Protein AF-A0A3C7W2K8-F1 (afdb_monomer_lite)

pLDDT: mean 90.19, std 6.23, range [60.56, 98.0]

Secondary structure (DSSP, 8-state):
-HHHHHHHHHHHHHHHHHHHHHHHHHT--TT---HHHHHHHHHHHHHHHHHHHHHHHHHIIIIITSTT--TTSPEEE-SPPPTT--SSSS--SS--EEE-----TT-

Foldseek 3Di:
DVVVVVVVVVVVVVVVVVVVVVVCVVVDPVVPDDPVRVVVVVVVVCVVCVVVVVVVVLCCLVADVDPPHDAPDKDWQPDADDPPDDSDDPDDRPDTDIDHHYDPVPD

Radius of gyration: 25.14 Å; chains: 1; bounding box: 48×57×51 Å

Sequence (107 aa):
MTRSLRTLVLTLAVLAILGGAAYRWALANPGNLGPRELAESAARGYLFGYPLVLMDESARSGGTDVPGSAVNALRHVREFPTAGFRAVVRPNLDTLYSIAWLDLSAG

Structure (mmCIF, N/CA/C/O backbone):
data_AF-A0A3C7W2K8-F1
#
_entry.id   AF-A0A3C7W2K8-F1
#
loop_
_atom_site.group_PDB
_atom_site.id
_atom_site.type_symbol
_atom_site.label_atom_id
_atom_site.label_alt_id
_atom_site.label_comp_id
_atom_site.label_asym_id
_atom_site.label_entity_id
_atom_site.label_seq_id
_atom_site.pdbx_PDB_ins_code
_atom_site.Cartn_x
_atom_site.Cartn_y
_atom_site.Cartn_z
_atom_site.occupancy
_atom_site.B_iso_or_equiv
_atom_site.auth_seq_id
_atom_site.auth_comp_id
_atom_site.auth_asym_id
_atom_site.auth_atom_id
_atom_site.pdbx_PDB_model_num
ATOM 1 N N . MET A 1 1 ? 29.560 -43.416 -18.175 1.00 60.56 1 MET A N 1
ATOM 2 C CA . MET A 1 1 ? 29.952 -42.075 -17.675 1.00 60.56 1 MET A CA 1
ATOM 3 C C . MET A 1 1 ? 29.695 -40.923 -18.656 1.00 60.56 1 MET A C 1
ATOM 5 O O . MET A 1 1 ? 29.357 -39.838 -18.213 1.00 60.56 1 MET A O 1
ATOM 9 N N . THR A 1 2 ? 29.781 -41.120 -19.976 1.00 72.00 2 THR A N 1
ATOM 10 C CA . THR A 1 2 ? 29.687 -40.029 -20.974 1.00 72.00 2 THR A CA 1
ATOM 11 C C . THR A 1 2 ? 28.268 -39.522 -21.276 1.00 72.00 2 THR A C 1
ATOM 13 O O . THR A 1 2 ? 28.108 -38.359 -21.635 1.00 72.00 2 THR A O 1
ATOM 16 N N . ARG A 1 3 ? 27.223 -40.352 -21.109 1.00 73.88 3 ARG A N 1
ATOM 17 C CA . ARG A 1 3 ? 25.816 -39.937 -21.314 1.00 73.88 3 ARG A CA 1
ATOM 18 C C . ARG A 1 3 ? 25.332 -38.942 -20.250 1.00 73.88 3 ARG A C 1
ATOM 20 O O . ARG A 1 3 ? 24.785 -37.913 -20.612 1.00 73.88 3 ARG A O 1
ATOM 27 N N . SER A 1 4 ? 25.623 -39.197 -18.971 1.00 78.00 4 SER A N 1
ATOM 28 C CA . SER A 1 4 ? 25.250 -38.303 -17.859 1.00 78.00 4 SER A CA 1
ATOM 29 C C . SER A 1 4 ? 25.934 -36.935 -17.940 1.00 78.00 4 SER A C 1
ATOM 31 O O . SER A 1 4 ? 25.312 -35.921 -17.640 1.00 78.00 4 SER A O 1
ATOM 33 N N . LEU A 1 5 ? 27.197 -36.899 -18.381 1.00 84.44 5 LEU A N 1
ATOM 34 C CA . LEU A 1 5 ? 27.946 -35.654 -18.559 1.00 84.44 5 LEU A CA 1
ATOM 35 C C . LEU A 1 5 ? 27.384 -34.813 -19.717 1.00 84.44 5 LEU A C 1
ATOM 37 O O . LEU A 1 5 ? 27.256 -33.602 -19.593 1.00 84.44 5 LEU A O 1
ATOM 41 N N . ARG A 1 6 ? 26.987 -35.454 -20.824 1.00 85.06 6 ARG A N 1
ATOM 42 C CA . ARG A 1 6 ? 26.338 -34.775 -21.958 1.00 85.06 6 ARG A CA 1
ATOM 43 C C . ARG A 1 6 ? 24.983 -34.188 -21.576 1.00 85.06 6 ARG A C 1
ATOM 45 O O . ARG A 1 6 ? 24.717 -33.042 -21.917 1.00 85.06 6 ARG A O 1
ATOM 52 N N . THR A 1 7 ? 24.159 -34.936 -20.843 1.00 87.38 7 THR A N 1
ATOM 53 C CA . THR A 1 7 ? 22.861 -34.438 -20.368 1.00 87.38 7 THR A CA 1
ATOM 54 C C . THR A 1 7 ? 23.029 -33.234 -19.443 1.00 87.38 7 THR A C 1
ATOM 56 O O . THR A 1 7 ? 22.320 -32.252 -19.619 1.00 87.38 7 THR A O 1
ATOM 59 N N . LEU A 1 8 ? 24.003 -33.270 -18.525 1.00 89.69 8 LEU A N 1
ATOM 60 C CA . LEU A 1 8 ? 24.306 -32.157 -17.618 1.00 89.69 8 LEU A CA 1
ATOM 61 C C . LEU A 1 8 ? 24.771 -30.894 -18.362 1.00 89.69 8 LEU A C 1
ATOM 63 O O . LEU A 1 8 ? 24.338 -29.789 -18.054 1.00 89.69 8 LEU A O 1
ATOM 67 N N . VAL A 1 9 ? 25.649 -31.043 -19.356 1.00 93.12 9 VAL A N 1
ATOM 68 C CA . VAL A 1 9 ? 26.129 -29.904 -20.154 1.00 93.12 9 VAL A CA 1
ATOM 69 C C . VAL A 1 9 ? 24.990 -29.289 -20.970 1.00 93.12 9 VAL A C 1
ATOM 71 O O . VAL A 1 9 ? 24.877 -28.068 -21.043 1.00 93.12 9 VAL A O 1
ATOM 74 N N . LEU A 1 10 ? 24.114 -30.119 -21.544 1.00 93.75 10 LEU A N 1
ATOM 75 C CA . LEU A 1 10 ? 22.961 -29.645 -22.309 1.00 93.75 10 LEU A CA 1
ATOM 76 C C . LEU A 1 10 ? 21.938 -28.921 -21.426 1.00 93.75 10 LEU A C 1
ATOM 78 O O . LEU A 1 10 ? 21.443 -27.871 -21.825 1.00 93.75 10 LEU A O 1
ATOM 82 N N . THR A 1 11 ? 21.645 -29.421 -20.224 1.00 91.75 11 THR A N 1
ATOM 83 C CA . THR A 1 11 ? 20.718 -28.739 -19.308 1.00 91.75 11 THR A CA 1
ATOM 84 C C . THR A 1 11 ? 21.270 -27.403 -18.827 1.00 91.75 11 THR A C 1
ATOM 86 O O . THR A 1 11 ? 20.535 -26.418 -18.818 1.00 91.75 11 THR A O 1
ATOM 89 N N . LEU A 1 12 ? 22.563 -27.323 -18.501 1.00 94.75 12 LEU A N 1
ATOM 90 C CA . LEU A 1 12 ? 23.205 -26.057 -18.134 1.00 94.75 12 LEU A CA 1
ATOM 91 C C . LEU A 1 12 ? 23.209 -25.051 -19.292 1.00 94.75 12 LEU A C 1
ATOM 93 O O . LEU A 1 12 ? 22.928 -23.874 -19.076 1.00 94.75 12 LEU A O 1
ATOM 97 N N . ALA A 1 13 ? 23.462 -25.506 -20.522 1.00 94.69 13 ALA A N 1
ATOM 98 C CA . ALA A 1 13 ? 23.398 -24.650 -21.704 1.00 94.69 13 ALA A CA 1
ATOM 99 C C . ALA A 1 13 ? 21.981 -24.099 -21.935 1.00 94.69 13 ALA A C 1
ATOM 101 O O . ALA A 1 13 ? 21.818 -22.910 -22.200 1.00 94.69 13 ALA A O 1
ATOM 102 N N . VAL A 1 14 ? 20.947 -24.931 -21.775 1.00 95.62 14 VAL A N 1
ATOM 103 C CA . VAL A 1 14 ? 19.546 -24.497 -21.890 1.00 95.62 14 VAL A CA 1
ATOM 104 C C . VAL A 1 14 ? 19.187 -23.488 -20.799 1.00 95.62 14 VAL A C 1
ATOM 106 O O . VAL A 1 14 ? 18.606 -22.451 -21.109 1.00 95.62 14 VAL A O 1
ATOM 109 N N . LEU A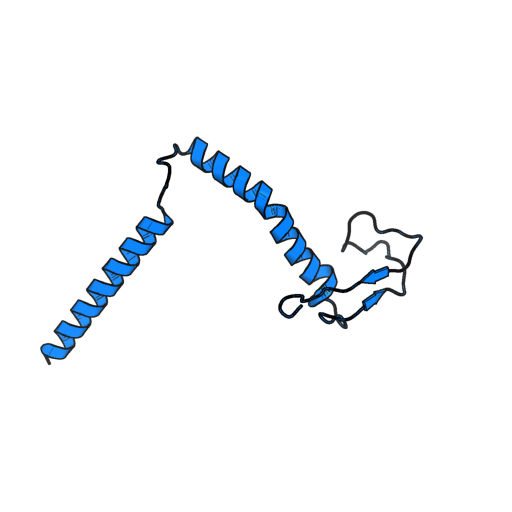 1 15 ? 19.572 -23.731 -19.543 1.00 96.00 15 LEU A N 1
ATOM 110 C CA . LEU A 1 15 ? 19.334 -22.785 -18.446 1.00 96.00 15 LEU A CA 1
ATOM 111 C C . LEU A 1 15 ? 20.037 -21.443 -18.680 1.00 96.00 15 LEU A C 1
ATOM 113 O O . LEU A 1 15 ? 19.441 -20.396 -18.439 1.00 96.00 15 LEU A O 1
ATOM 117 N N . ALA A 1 16 ? 21.265 -21.457 -19.201 1.00 94.94 16 ALA A N 1
ATOM 118 C CA . ALA A 1 16 ? 21.992 -20.239 -19.546 1.00 94.94 16 ALA A CA 1
ATOM 119 C C . ALA A 1 16 ? 21.304 -19.455 -20.677 1.00 94.94 16 ALA A C 1
ATOM 121 O O . ALA A 1 16 ? 21.182 -18.233 -20.592 1.00 94.94 16 ALA A O 1
ATOM 122 N N . ILE A 1 17 ? 20.802 -20.142 -21.709 1.00 95.94 17 ILE A N 1
ATOM 123 C CA . ILE A 1 17 ? 20.065 -19.515 -22.817 1.00 95.94 17 ILE A CA 1
ATOM 124 C C . ILE A 1 17 ? 18.747 -18.912 -22.320 1.00 95.94 17 ILE A C 1
ATOM 126 O O . ILE A 1 17 ? 18.443 -17.763 -22.641 1.00 95.94 17 ILE A O 1
ATOM 130 N N . LEU A 1 18 ? 17.983 -19.650 -21.510 1.00 94.69 18 LEU A N 1
ATOM 131 C CA . LEU A 1 18 ? 16.718 -19.174 -20.946 1.00 94.69 18 LEU A CA 1
ATOM 132 C C . LEU A 1 18 ? 16.932 -17.989 -19.997 1.00 94.69 18 LEU A C 1
ATOM 134 O O . LEU A 1 18 ? 16.223 -16.990 -20.102 1.00 94.69 18 LEU A O 1
ATOM 138 N N . GLY A 1 19 ? 17.945 -18.055 -19.131 1.00 94.19 19 GLY A N 1
ATOM 139 C CA . GLY A 1 19 ? 18.321 -16.949 -18.251 1.00 94.19 19 GLY A CA 1
ATOM 140 C C . GLY A 1 19 ? 18.762 -15.709 -19.031 1.00 94.19 19 GLY A C 1
ATOM 141 O O . GLY A 1 19 ? 18.328 -14.601 -18.725 1.00 94.19 19 GLY A O 1
ATOM 142 N N . GLY A 1 20 ? 19.559 -15.884 -20.089 1.00 93.19 20 GLY A N 1
ATOM 143 C CA . GLY A 1 20 ? 19.989 -14.791 -20.962 1.00 93.19 20 GLY A CA 1
ATOM 144 C C . GLY A 1 20 ? 18.831 -14.144 -21.726 1.00 93.19 20 GLY A C 1
ATOM 145 O O . GLY A 1 20 ? 18.754 -12.918 -21.808 1.00 93.19 20 GLY A O 1
ATOM 146 N N . ALA A 1 21 ? 17.900 -14.943 -22.248 1.00 90.12 21 ALA A N 1
ATOM 147 C CA . ALA A 1 21 ? 16.701 -14.442 -22.916 1.00 90.12 21 ALA A CA 1
ATOM 148 C C . ALA A 1 21 ? 15.792 -13.666 -21.948 1.00 90.12 21 ALA A C 1
ATOM 150 O O . ALA A 1 21 ? 15.352 -12.565 -22.280 1.00 90.12 21 ALA A O 1
ATOM 151 N N . ALA A 1 22 ? 15.575 -14.186 -20.736 1.00 87.38 22 ALA A N 1
ATOM 152 C CA . ALA A 1 22 ? 14.805 -13.511 -19.694 1.00 87.38 22 ALA A CA 1
ATOM 153 C C . ALA A 1 22 ? 15.457 -12.192 -19.253 1.00 87.38 22 ALA A C 1
ATOM 155 O O . ALA A 1 22 ? 14.773 -11.180 -19.132 1.00 87.38 22 ALA A O 1
ATOM 156 N N . TYR A 1 23 ? 16.782 -12.167 -19.085 1.00 86.00 23 TYR A N 1
ATOM 157 C CA . TYR A 1 23 ? 17.522 -10.952 -18.736 1.00 86.00 23 TYR A CA 1
ATOM 158 C C . TYR A 1 23 ? 17.411 -9.878 -19.823 1.00 86.00 23 TYR A C 1
ATOM 160 O O . TYR A 1 23 ? 17.136 -8.714 -19.535 1.00 86.00 23 TYR A O 1
ATOM 168 N N . ARG A 1 24 ? 17.557 -10.271 -21.094 1.00 85.88 24 ARG A N 1
ATOM 169 C CA . ARG A 1 24 ? 17.386 -9.359 -22.233 1.00 85.88 24 ARG A CA 1
ATOM 170 C C . ARG A 1 24 ? 15.962 -8.835 -22.361 1.00 85.88 24 ARG A C 1
ATOM 172 O O . ARG A 1 24 ? 15.786 -7.689 -22.757 1.00 85.88 24 ARG A O 1
ATOM 179 N N . TRP A 1 25 ? 14.968 -9.660 -22.049 1.00 83.38 25 TRP A N 1
ATOM 180 C CA . TRP A 1 25 ? 13.572 -9.243 -22.012 1.00 83.38 25 TRP A CA 1
ATOM 181 C C . TRP A 1 25 ? 13.296 -8.284 -20.845 1.00 83.38 25 TRP A C 1
ATOM 183 O O . TRP A 1 25 ? 12.632 -7.275 -21.038 1.00 83.38 25 TRP A O 1
ATOM 193 N N . ALA A 1 26 ? 13.867 -8.531 -19.665 1.00 79.69 26 ALA A N 1
ATOM 194 C CA . ALA A 1 26 ? 13.724 -7.651 -18.502 1.00 79.69 26 ALA A CA 1
ATOM 195 C C . ALA A 1 26 ? 14.378 -6.275 -18.711 1.00 79.69 26 ALA A C 1
ATOM 197 O O . ALA A 1 26 ? 13.884 -5.268 -18.215 1.00 79.69 26 ALA A O 1
ATOM 198 N N . LEU A 1 27 ? 15.474 -6.227 -19.472 1.00 82.19 27 LEU A N 1
ATOM 199 C CA . LEU A 1 27 ? 16.120 -4.988 -19.913 1.00 82.19 27 LEU A CA 1
ATOM 200 C C . LEU A 1 27 ? 15.538 -4.427 -21.214 1.00 82.19 27 LEU A C 1
ATOM 202 O O . LEU A 1 27 ? 16.079 -3.459 -21.755 1.00 82.19 27 LEU A O 1
ATOM 206 N N . ALA A 1 28 ? 14.488 -5.041 -21.764 1.00 81.12 28 ALA A N 1
ATOM 207 C CA . ALA A 1 28 ? 13.909 -4.558 -23.000 1.00 81.12 28 ALA A CA 1
ATOM 208 C C . ALA A 1 28 ? 13.390 -3.135 -22.787 1.00 81.12 28 ALA A C 1
ATOM 210 O O . ALA A 1 28 ? 12.679 -2.834 -21.832 1.00 81.12 28 ALA A O 1
ATOM 211 N N . ASN A 1 29 ? 13.751 -2.265 -23.720 1.00 80.44 29 ASN A N 1
ATOM 212 C CA . ASN A 1 29 ? 13.204 -0.932 -23.850 1.00 80.44 29 ASN A CA 1
ATOM 213 C C . ASN A 1 29 ? 12.154 -1.004 -24.965 1.00 80.44 29 ASN A C 1
ATOM 215 O O . ASN A 1 29 ? 12.507 -0.805 -26.130 1.00 80.44 29 ASN A O 1
ATOM 219 N N . PRO A 1 30 ? 10.896 -1.375 -24.655 1.00 75.44 30 PRO A N 1
ATOM 220 C CA . PRO A 1 30 ? 9.895 -1.724 -25.664 1.00 75.44 30 PRO A CA 1
ATOM 221 C C . PRO A 1 30 ? 9.581 -0.578 -26.639 1.00 75.44 30 PRO A C 1
ATOM 223 O O . PRO A 1 30 ? 9.020 -0.837 -27.698 1.00 75.44 30 PRO A O 1
ATOM 226 N N . GLY A 1 31 ? 9.971 0.663 -26.316 1.00 80.69 31 GLY A N 1
ATOM 227 C CA . GLY A 1 31 ? 9.842 1.832 -27.191 1.00 80.69 31 GLY A CA 1
ATOM 228 C C . GLY A 1 31 ? 11.151 2.356 -27.790 1.00 80.69 31 GLY A C 1
ATOM 229 O O . GLY A 1 31 ? 11.119 3.400 -28.428 1.00 80.69 31 GLY A O 1
ATOM 230 N N . ASN A 1 32 ? 12.294 1.691 -27.565 1.00 87.00 32 ASN A N 1
ATOM 231 C CA . ASN A 1 32 ? 13.631 2.213 -27.892 1.00 87.00 32 ASN A CA 1
ATOM 232 C C . ASN A 1 32 ? 13.842 3.667 -27.409 1.00 87.00 32 ASN A C 1
ATOM 234 O O . ASN A 1 32 ? 14.458 4.488 -28.084 1.00 87.00 32 ASN A O 1
ATOM 238 N N . LEU A 1 33 ? 13.283 3.975 -26.238 1.00 89.56 33 LEU A N 1
ATOM 239 C CA . LEU A 1 33 ? 13.313 5.284 -25.599 1.00 89.56 33 LEU A CA 1
ATOM 240 C C . LEU A 1 33 ? 14.748 5.720 -25.283 1.00 89.56 33 LEU A C 1
ATOM 242 O O . LEU A 1 33 ? 15.555 4.925 -24.794 1.00 89.56 33 LEU A O 1
ATOM 246 N N . GLY A 1 34 ? 15.061 6.997 -25.480 1.00 92.56 34 GLY A N 1
ATOM 247 C CA . GLY A 1 34 ? 16.306 7.570 -24.974 1.00 92.56 34 GLY A CA 1
ATOM 248 C C . GLY A 1 34 ? 16.364 7.524 -23.436 1.00 92.56 34 GLY A C 1
ATOM 249 O O . GLY A 1 34 ? 15.322 7.452 -22.781 1.00 92.56 34 GLY A O 1
ATOM 250 N N . PRO A 1 35 ? 17.553 7.631 -22.808 1.00 90.50 35 PRO A N 1
ATOM 251 C CA . PRO A 1 35 ? 17.688 7.575 -21.346 1.00 90.50 35 PRO A CA 1
ATOM 252 C C . PRO A 1 35 ? 16.776 8.555 -20.593 1.00 90.50 35 PRO A C 1
ATOM 254 O O . PRO A 1 35 ? 16.225 8.223 -19.545 1.00 90.50 35 PRO A O 1
ATOM 257 N N . ARG A 1 36 ? 16.575 9.754 -21.154 1.00 94.06 36 ARG A N 1
ATOM 258 C CA . ARG A 1 36 ? 15.669 10.766 -20.603 1.00 94.06 36 ARG A CA 1
ATOM 259 C C . ARG A 1 36 ? 14.205 10.330 -20.662 1.00 94.06 36 ARG A C 1
ATOM 261 O O . ARG A 1 36 ? 13.509 10.409 -19.659 1.00 94.06 36 ARG A O 1
ATOM 268 N N . GLU A 1 37 ? 13.749 9.863 -21.818 1.00 93.12 37 GLU A N 1
ATOM 269 C CA . GLU A 1 37 ? 12.365 9.422 -22.025 1.00 93.12 37 GLU A CA 1
ATOM 270 C C . GLU A 1 37 ? 12.033 8.211 -21.147 1.00 93.12 37 GLU A C 1
ATOM 272 O O . GLU A 1 37 ? 10.940 8.125 -20.584 1.00 93.12 37 GLU A O 1
ATOM 277 N N . LEU A 1 38 ? 13.002 7.307 -20.970 1.00 90.69 38 LEU A N 1
ATOM 278 C CA . LEU A 1 38 ? 12.890 6.179 -20.054 1.00 90.69 38 LEU A CA 1
ATOM 279 C C . LEU A 1 38 ? 12.731 6.652 -18.602 1.00 90.69 38 LEU A C 1
ATOM 281 O O . LEU A 1 38 ? 11.832 6.180 -17.906 1.00 90.69 38 LEU A O 1
ATOM 285 N N . ALA A 1 39 ? 13.550 7.610 -18.156 1.00 92.44 39 ALA A N 1
ATOM 286 C CA . ALA A 1 39 ? 13.446 8.188 -16.817 1.00 92.44 39 ALA A CA 1
ATOM 287 C C . ALA A 1 39 ? 12.102 8.904 -16.598 1.00 92.44 39 ALA A C 1
ATOM 289 O O . ALA A 1 39 ? 11.467 8.727 -15.560 1.00 92.44 39 ALA A O 1
ATOM 290 N N . GLU A 1 40 ? 11.626 9.662 -17.587 1.00 95.81 40 GLU A N 1
ATOM 291 C CA . GLU A 1 40 ? 10.318 10.325 -17.537 1.00 95.81 40 GLU A CA 1
ATOM 292 C C . GLU A 1 40 ? 9.167 9.309 -17.477 1.00 95.81 40 GLU A C 1
ATOM 294 O O . GLU A 1 40 ? 8.223 9.477 -16.703 1.00 95.81 40 GLU A O 1
ATOM 299 N N . SER A 1 41 ? 9.246 8.224 -18.251 1.00 92.19 41 SER A N 1
ATOM 300 C CA . SER A 1 41 ? 8.258 7.145 -18.211 1.00 92.19 41 SER A CA 1
ATOM 301 C C . SER A 1 41 ? 8.251 6.428 -16.861 1.00 92.19 41 SER A C 1
ATOM 303 O O . SER A 1 41 ? 7.181 6.191 -16.300 1.00 92.19 41 SER A O 1
ATOM 305 N N . ALA A 1 42 ? 9.428 6.135 -16.304 1.00 92.62 42 ALA A N 1
ATOM 306 C CA . ALA A 1 42 ? 9.561 5.533 -14.981 1.00 92.62 42 ALA A CA 1
ATOM 307 C C . ALA A 1 42 ? 9.001 6.449 -13.882 1.00 92.62 42 ALA A C 1
ATOM 309 O O . ALA A 1 42 ? 8.266 5.980 -13.017 1.00 92.62 42 ALA A O 1
ATOM 310 N N . ALA A 1 43 ? 9.267 7.757 -13.945 1.00 96.69 43 ALA A N 1
ATOM 311 C CA . ALA A 1 43 ? 8.727 8.732 -12.999 1.00 96.69 43 ALA A CA 1
ATOM 312 C C . ALA A 1 43 ? 7.192 8.800 -13.050 1.00 96.69 43 ALA A C 1
ATOM 314 O O . ALA A 1 43 ? 6.543 8.826 -12.004 1.00 96.69 43 ALA A O 1
ATOM 315 N N . ARG A 1 44 ? 6.595 8.766 -14.250 1.00 96.94 44 ARG A N 1
ATOM 316 C CA . ARG A 1 44 ? 5.131 8.688 -14.410 1.00 96.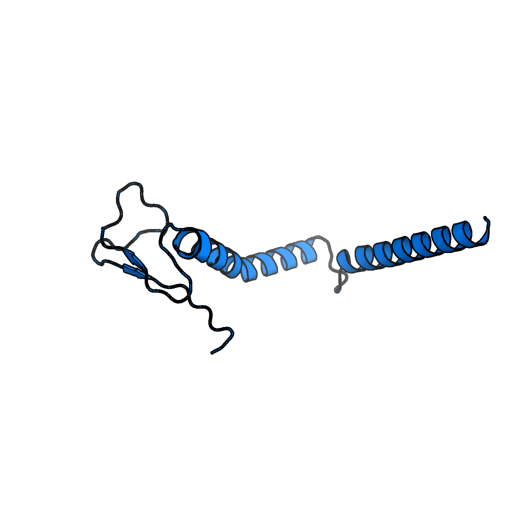94 44 ARG A CA 1
ATOM 317 C C . ARG A 1 44 ? 4.565 7.392 -13.837 1.00 96.94 44 ARG A C 1
ATOM 319 O O . ARG A 1 44 ? 3.565 7.436 -13.126 1.00 96.94 44 ARG A O 1
ATOM 326 N N . GLY A 1 45 ? 5.217 6.262 -14.108 1.00 96.00 45 GLY A N 1
ATOM 327 C CA . GLY A 1 45 ? 4.842 4.965 -13.544 1.00 96.00 45 GLY A CA 1
ATOM 328 C C . GLY A 1 45 ? 4.906 4.958 -12.016 1.00 96.00 45 GLY A C 1
ATOM 329 O O . GLY A 1 45 ? 3.961 4.517 -11.369 1.00 96.00 45 GLY A O 1
ATOM 330 N N . TYR A 1 46 ? 5.968 5.523 -11.435 1.00 96.75 46 TYR A N 1
ATOM 331 C CA . TYR A 1 46 ? 6.103 5.690 -9.989 1.00 96.75 46 TYR A CA 1
ATOM 332 C C . TYR A 1 46 ? 4.981 6.555 -9.419 1.00 96.75 46 TYR A C 1
ATOM 334 O O . TYR A 1 46 ? 4.327 6.143 -8.471 1.00 96.75 46 TYR A O 1
ATOM 342 N N . LEU A 1 47 ? 4.710 7.722 -10.011 1.00 98.00 47 LEU A N 1
ATOM 343 C CA . LEU A 1 47 ? 3.659 8.620 -9.532 1.00 98.00 47 LEU A CA 1
ATOM 344 C C . LEU A 1 47 ? 2.277 7.955 -9.565 1.00 98.00 47 LEU A C 1
ATOM 346 O O . LEU A 1 47 ? 1.495 8.121 -8.633 1.00 98.00 47 LEU A O 1
ATOM 350 N N . PHE A 1 48 ? 1.995 7.178 -10.613 1.00 96.62 48 PHE A N 1
ATOM 351 C CA . PHE A 1 48 ? 0.761 6.407 -10.733 1.00 96.62 48 PHE A CA 1
ATOM 352 C C . PHE A 1 48 ? 0.673 5.272 -9.702 1.00 96.62 48 PHE A C 1
ATOM 354 O O . PHE A 1 48 ? -0.380 5.064 -9.105 1.00 96.62 48 PHE A O 1
ATOM 361 N N . GLY A 1 49 ? 1.767 4.537 -9.484 1.00 97.75 49 GLY A N 1
ATOM 362 C CA . GLY A 1 49 ? 1.809 3.403 -8.557 1.00 97.75 49 GLY A CA 1
ATOM 363 C C . GLY A 1 49 ? 1.947 3.795 -7.085 1.00 97.75 49 GLY A C 1
ATOM 364 O O . GLY A 1 49 ? 1.587 3.010 -6.210 1.00 97.75 49 GLY A O 1
ATOM 365 N N . TYR A 1 50 ? 2.436 5.001 -6.791 1.00 97.56 50 TYR A N 1
ATOM 366 C CA . TYR A 1 50 ? 2.731 5.454 -5.432 1.00 97.56 50 TYR A CA 1
ATOM 367 C C . TYR A 1 50 ? 1.524 5.363 -4.481 1.00 97.56 50 TYR A C 1
ATOM 369 O O . TYR A 1 50 ? 1.691 4.813 -3.392 1.00 97.56 50 TYR A O 1
ATOM 377 N N . PRO A 1 51 ? 0.299 5.784 -4.865 1.00 97.25 51 PRO A N 1
ATOM 378 C CA . PRO A 1 51 ? -0.877 5.605 -4.017 1.00 97.25 51 PRO A CA 1
ATOM 379 C C . PRO A 1 51 ? -1.187 4.141 -3.685 1.00 97.25 51 PRO A C 1
ATOM 381 O O . PRO A 1 51 ? -1.634 3.864 -2.579 1.00 97.25 51 PRO A O 1
ATOM 384 N N . LEU A 1 52 ? -0.932 3.196 -4.597 1.00 96.62 52 LEU A N 1
ATOM 385 C CA . LEU A 1 52 ? -1.188 1.771 -4.349 1.00 96.62 52 LEU A CA 1
ATOM 386 C C . LEU A 1 52 ? -0.232 1.214 -3.292 1.00 96.62 52 LEU A C 1
ATOM 388 O O . LEU A 1 52 ? -0.663 0.528 -2.369 1.00 96.62 52 LEU A O 1
ATOM 392 N N . VAL A 1 53 ? 1.051 1.569 -3.392 1.00 96.56 53 VAL A N 1
ATOM 393 C CA . VAL A 1 53 ? 2.064 1.209 -2.389 1.00 96.56 53 VAL A CA 1
ATOM 394 C C . VAL A 1 53 ? 1.735 1.851 -1.042 1.00 96.56 53 VAL A C 1
ATOM 396 O O . VAL A 1 53 ? 1.809 1.194 -0.008 1.00 96.56 53 VAL A O 1
ATOM 399 N N . LEU A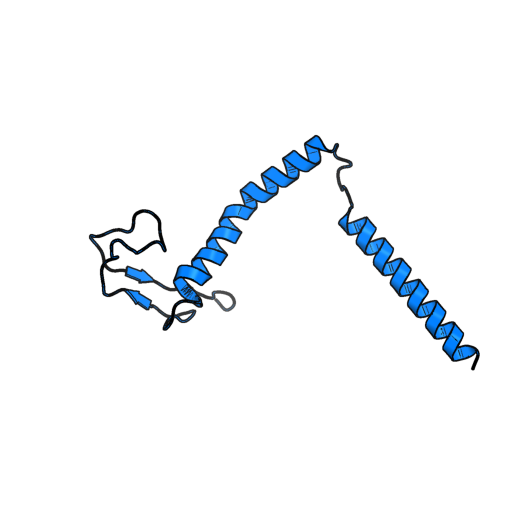 1 54 ? 1.321 3.121 -1.045 1.00 94.94 54 LEU A N 1
ATOM 400 C CA . LEU A 1 54 ? 0.945 3.826 0.177 1.00 94.94 54 LEU A CA 1
ATOM 401 C C . LEU A 1 54 ? -0.287 3.202 0.850 1.00 94.94 54 LEU A C 1
ATOM 403 O O . LEU A 1 54 ? -0.351 3.151 2.078 1.00 94.94 54 LEU A O 1
ATOM 407 N N . MET A 1 55 ? -1.254 2.716 0.070 1.00 94.19 55 MET A N 1
ATOM 408 C CA . MET A 1 55 ? -2.433 2.029 0.598 1.00 94.19 55 MET A CA 1
ATOM 409 C C . MET A 1 55 ? -2.095 0.663 1.201 1.00 94.19 55 MET A C 1
ATOM 411 O O . MET A 1 55 ? -2.624 0.351 2.265 1.00 94.19 55 MET A O 1
ATOM 415 N N . ASP A 1 56 ? -1.199 -0.114 0.584 1.00 93.88 56 ASP A N 1
ATOM 416 C CA . ASP A 1 56 ? -0.700 -1.375 1.161 1.00 93.88 56 ASP A CA 1
ATOM 417 C C . ASP A 1 56 ? 0.021 -1.127 2.496 1.00 93.88 56 ASP A C 1
ATOM 419 O O . ASP A 1 56 ? -0.277 -1.763 3.506 1.00 93.88 56 ASP A O 1
ATOM 423 N N . GLU A 1 57 ? 0.890 -0.115 2.552 1.00 93.44 57 GLU A N 1
ATOM 424 C CA . GLU A 1 57 ? 1.582 0.251 3.792 1.00 93.44 57 GLU A CA 1
ATOM 425 C C . GLU A 1 57 ? 0.617 0.774 4.871 1.00 93.44 57 GLU A C 1
ATOM 427 O O . GLU A 1 57 ? 0.760 0.472 6.059 1.00 93.44 57 GLU A O 1
ATOM 432 N N . SER A 1 58 ? -0.418 1.519 4.472 1.00 91.25 58 SER A N 1
ATOM 433 C CA . SER A 1 58 ? -1.482 1.966 5.382 1.00 91.25 58 SER A CA 1
ATOM 434 C C . SER A 1 58 ? -2.283 0.784 5.940 1.00 91.25 58 SER A C 1
ATOM 436 O O . SER A 1 58 ? -2.655 0.794 7.117 1.00 91.25 58 SER A O 1
ATOM 438 N N . ALA A 1 59 ? -2.523 -0.247 5.121 1.00 91.00 59 ALA A N 1
ATOM 439 C CA . ALA A 1 59 ? -3.204 -1.469 5.535 1.00 91.00 59 ALA A CA 1
ATOM 440 C C . ALA A 1 59 ? -2.417 -2.244 6.576 1.00 91.00 59 ALA A C 1
ATOM 442 O O . ALA A 1 59 ? -2.993 -2.655 7.582 1.00 91.00 59 ALA A O 1
ATOM 443 N N . ARG A 1 60 ? -1.105 -2.356 6.390 1.00 89.88 60 ARG A N 1
ATOM 444 C CA . ARG A 1 60 ? -0.205 -2.996 7.349 1.00 89.88 60 ARG A CA 1
ATOM 445 C C . ARG A 1 60 ? -0.131 -2.211 8.649 1.00 89.88 60 ARG A C 1
ATOM 447 O O . ARG A 1 60 ? -0.594 -2.678 9.687 1.00 89.88 60 ARG A O 1
ATOM 454 N N . SER A 1 61 ? 0.355 -0.975 8.574 1.00 87.56 61 SER A N 1
ATOM 455 C CA . SER A 1 61 ? 0.668 -0.146 9.745 1.00 87.56 61 SER A CA 1
ATOM 456 C C . SER A 1 61 ? -0.550 0.264 10.583 1.00 87.56 61 SER A C 1
ATOM 458 O O . SER A 1 61 ? -0.448 0.378 11.805 1.00 87.56 61 SER A O 1
ATOM 460 N N . GLY A 1 62 ? -1.706 0.496 9.955 1.00 82.00 62 GLY A N 1
ATOM 461 C CA . GLY A 1 62 ? -2.941 0.917 10.628 1.00 82.00 62 GLY A CA 1
ATOM 462 C C . GLY A 1 62 ? -3.970 -0.198 10.825 1.00 82.00 62 GLY A C 1
ATOM 463 O O . GLY A 1 62 ? -4.971 0.006 11.521 1.00 82.00 62 GLY A O 1
ATOM 464 N N . GLY A 1 63 ? -3.742 -1.358 10.207 1.00 84.38 63 GLY A N 1
ATOM 465 C CA . GLY A 1 63 ? -4.691 -2.458 10.103 1.00 84.38 63 GLY A CA 1
ATOM 466 C C . GLY A 1 63 ? -4.080 -3.797 10.477 1.00 84.38 63 GLY A C 1
ATOM 467 O O . GLY A 1 63 ? -4.071 -4.136 11.655 1.00 84.38 63 GLY A O 1
ATOM 468 N N . THR A 1 64 ? -3.640 -4.571 9.484 1.00 85.38 64 THR A N 1
ATOM 469 C CA . THR A 1 64 ? -3.320 -6.004 9.597 1.00 85.38 64 THR A CA 1
ATOM 470 C C . THR A 1 64 ? -2.199 -6.317 10.576 1.00 85.38 64 THR A C 1
ATOM 472 O O . THR A 1 64 ? -2.255 -7.363 11.215 1.00 85.38 64 THR A O 1
ATOM 475 N N . ASP A 1 65 ? -1.234 -5.413 10.751 1.00 89.12 65 ASP A N 1
ATOM 476 C CA . ASP A 1 65 ? -0.082 -5.640 11.631 1.00 89.12 65 ASP A CA 1
ATOM 477 C C . ASP A 1 65 ? -0.314 -5.056 13.035 1.00 89.12 65 ASP A C 1
ATOM 479 O O . ASP A 1 65 ? 0.507 -5.215 13.942 1.00 89.12 65 ASP A O 1
ATOM 483 N N . VAL A 1 66 ? -1.451 -4.386 13.248 1.00 86.19 66 VAL A N 1
ATOM 484 C CA . VAL A 1 66 ? -1.834 -3.858 14.557 1.00 86.19 66 VAL A CA 1
ATOM 485 C C . VAL A 1 66 ? -2.364 -5.001 15.433 1.00 86.19 66 VAL A C 1
ATOM 487 O O . VAL A 1 66 ? -3.294 -5.703 15.024 1.00 86.19 66 VAL A O 1
ATOM 490 N N . PRO A 1 67 ? -1.855 -5.171 16.669 1.00 86.94 67 PRO A N 1
ATOM 491 C CA . PRO A 1 67 ? -2.349 -6.195 17.583 1.00 86.94 67 PRO A CA 1
ATOM 492 C C . PRO A 1 67 ? -3.866 -6.112 17.795 1.00 86.94 67 PRO A C 1
ATOM 494 O O . PRO A 1 67 ? -4.408 -5.052 18.118 1.00 86.94 67 PRO A O 1
ATOM 497 N N . GLY A 1 68 ? -4.549 -7.246 17.631 1.00 84.81 68 GLY A N 1
ATOM 498 C CA . GLY A 1 68 ? -6.003 -7.345 17.786 1.00 84.81 68 GLY A CA 1
ATOM 499 C C . GLY A 1 68 ? -6.820 -6.899 16.567 1.00 84.81 68 GLY A C 1
ATOM 500 O O . GLY A 1 68 ? -8.047 -6.878 16.651 1.00 84.81 68 GLY A O 1
ATOM 501 N N . SER A 1 69 ? -6.184 -6.559 15.445 1.00 88.31 69 SER A N 1
ATOM 502 C CA . SER A 1 69 ? -6.868 -6.396 14.159 1.00 88.31 69 SER A CA 1
ATOM 503 C C . SER A 1 69 ? -7.035 -7.733 13.438 1.00 88.31 69 SER A C 1
ATOM 505 O O . SER A 1 69 ? -6.200 -8.626 13.555 1.00 88.31 69 SER A O 1
ATOM 507 N N . ALA A 1 70 ? -8.093 -7.848 12.637 1.00 91.31 70 ALA A N 1
ATOM 508 C CA . ALA A 1 70 ? -8.293 -8.955 11.709 1.00 91.31 70 ALA A CA 1
ATOM 509 C C . ALA A 1 70 ? -8.908 -8.440 10.400 1.00 91.31 70 ALA A C 1
ATOM 511 O O . ALA A 1 70 ? -9.699 -7.493 10.408 1.00 91.31 70 ALA A O 1
ATOM 512 N N . VAL A 1 71 ? -8.547 -9.066 9.277 1.00 92.94 71 VAL A N 1
ATOM 513 C CA . VAL A 1 71 ? -9.221 -8.839 7.989 1.00 92.94 71 VAL A CA 1
ATOM 514 C C . VAL A 1 71 ? -10.671 -9.313 8.108 1.00 92.94 71 VAL A C 1
ATOM 516 O O . VAL A 1 71 ? -10.946 -10.301 8.788 1.00 92.94 71 VAL A O 1
ATOM 519 N N . ASN A 1 72 ? -11.600 -8.604 7.466 1.00 93.75 72 ASN A N 1
ATOM 520 C CA . ASN A 1 72 ? -13.045 -8.838 7.545 1.00 93.75 72 ASN A CA 1
ATOM 521 C C . ASN A 1 72 ? -13.645 -8.657 8.953 1.00 93.75 72 ASN A C 1
ATOM 523 O O . ASN A 1 72 ? -14.710 -9.195 9.248 1.00 93.75 72 ASN A O 1
ATOM 527 N N . ALA A 1 73 ? -12.998 -7.866 9.816 1.00 93.56 73 ALA A N 1
ATOM 528 C CA . ALA A 1 73 ? -13.510 -7.515 11.136 1.00 93.56 73 ALA A CA 1
ATOM 529 C C . ALA A 1 73 ? -13.381 -6.013 11.420 1.00 93.56 73 ALA A C 1
ATOM 531 O O . ALA A 1 73 ? -12.428 -5.356 11.001 1.00 93.56 73 ALA A O 1
ATOM 532 N N . LEU A 1 74 ? -14.341 -5.472 12.176 1.00 94.12 74 LEU A N 1
ATOM 533 C CA . LEU A 1 74 ? -14.271 -4.107 12.690 1.00 94.12 74 LEU A CA 1
ATOM 534 C C . LEU A 1 74 ? -13.367 -4.051 13.924 1.00 94.12 74 LEU A C 1
ATOM 536 O O . LEU A 1 74 ? -13.605 -4.737 14.918 1.00 94.12 74 LEU A O 1
ATOM 540 N N . ARG A 1 75 ? -12.378 -3.160 13.890 1.00 91.75 75 ARG A N 1
ATOM 541 C CA . ARG A 1 75 ? -11.596 -2.746 15.054 1.00 91.75 75 ARG A CA 1
ATOM 542 C C . ARG A 1 75 ? -12.099 -1.399 15.557 1.00 91.75 75 ARG A C 1
ATOM 544 O O . ARG A 1 75 ? -12.137 -0.423 14.811 1.00 91.75 75 ARG A O 1
ATOM 551 N N . HIS A 1 76 ? -12.434 -1.339 16.842 1.00 92.94 76 HIS A N 1
ATOM 552 C CA . HIS A 1 76 ? -12.919 -0.126 17.497 1.00 92.94 76 HIS A CA 1
ATOM 553 C C . HIS A 1 76 ? -11.788 0.576 18.253 1.00 92.94 76 HIS A C 1
ATOM 555 O O . HIS A 1 76 ? -11.258 0.040 19.227 1.00 92.94 76 HIS A O 1
ATOM 561 N N . VAL A 1 77 ? -11.443 1.792 17.836 1.00 91.19 77 VAL A N 1
ATOM 562 C CA . VAL A 1 77 ? -10.493 2.664 18.534 1.00 91.19 77 VAL A CA 1
ATOM 563 C C . VAL A 1 77 ? -11.282 3.492 19.547 1.00 91.19 77 VAL A C 1
ATOM 565 O O . VAL A 1 77 ? -12.005 4.412 19.175 1.00 91.19 77 VAL A O 1
ATOM 568 N N . ARG A 1 78 ? -11.194 3.114 20.828 1.00 93.00 78 ARG A N 1
ATOM 569 C CA . ARG A 1 78 ? -12.017 3.677 21.918 1.00 93.00 78 ARG A CA 1
ATOM 570 C C . ARG A 1 78 ? -11.374 4.852 22.658 1.00 93.00 78 ARG A C 1
ATOM 572 O O . ARG A 1 78 ? -11.962 5.364 23.603 1.00 93.00 78 ARG A O 1
ATOM 579 N N . GLU A 1 79 ? -10.195 5.273 22.222 1.00 92.62 79 GLU A N 1
ATOM 580 C CA . GLU A 1 79 ? -9.438 6.371 22.815 1.00 92.62 79 GLU A CA 1
ATOM 581 C C . GLU A 1 79 ? -9.039 7.371 21.733 1.00 92.62 79 GLU A C 1
ATOM 583 O O . GLU A 1 79 ? -8.777 6.997 20.586 1.00 92.62 79 GLU A O 1
ATOM 588 N N . PHE A 1 80 ? -8.987 8.649 22.102 1.00 93.81 80 PHE A N 1
ATOM 589 C CA . PHE A 1 80 ? -8.484 9.689 21.215 1.00 93.81 80 PHE A CA 1
ATOM 590 C C . PHE A 1 80 ? -6.964 9.568 21.028 1.00 93.81 80 PHE A C 1
ATOM 592 O O . PHE A 1 80 ? -6.255 9.117 21.933 1.00 93.81 80 PHE A O 1
ATOM 599 N N . PRO A 1 81 ? -6.435 9.977 19.862 1.00 90.75 81 PRO A N 1
ATOM 600 C CA . PRO A 1 81 ? -5.001 9.950 19.603 1.00 90.75 81 PRO A CA 1
ATOM 601 C C . PRO A 1 81 ? -4.246 10.850 20.590 1.00 90.75 81 PRO A C 1
ATOM 603 O O . PRO A 1 81 ? -4.627 11.993 20.841 1.00 90.75 81 PRO A O 1
ATOM 606 N N . THR A 1 82 ? -3.137 10.342 21.124 1.00 91.44 82 THR A N 1
ATOM 607 C CA . THR A 1 82 ? -2.223 11.123 21.969 1.00 91.44 82 THR A CA 1
ATOM 608 C C . THR A 1 82 ? -1.249 11.938 21.113 1.00 91.44 82 THR A C 1
ATOM 610 O O . THR A 1 82 ? -1.118 11.713 19.910 1.00 91.44 82 THR A O 1
ATOM 613 N N . ALA A 1 83 ? -0.480 12.841 21.731 1.00 91.31 83 ALA A N 1
ATOM 614 C CA . ALA A 1 83 ? 0.549 13.627 21.038 1.00 91.31 83 ALA A CA 1
ATOM 615 C C . ALA A 1 83 ? 1.630 12.775 20.331 1.00 91.31 83 ALA A C 1
ATOM 617 O O . ALA A 1 83 ? 2.325 13.262 19.441 1.00 91.31 83 ALA A O 1
ATOM 618 N N . GLY A 1 84 ? 1.790 11.505 20.723 1.00 91.06 84 GLY A N 1
ATOM 619 C CA . GLY A 1 84 ? 2.722 10.571 20.091 1.00 91.06 84 GLY A CA 1
ATOM 620 C C . GLY A 1 84 ? 2.164 9.848 18.861 1.00 91.06 84 GLY A C 1
ATOM 621 O O . GLY A 1 84 ? 2.933 9.189 18.160 1.00 91.06 84 GLY A O 1
ATOM 622 N N . PHE A 1 85 ? 0.860 9.949 18.591 1.00 88.62 85 PHE A N 1
ATOM 623 C CA . PHE A 1 85 ? 0.198 9.237 17.503 1.00 88.62 85 PHE A CA 1
ATOM 624 C C . PHE A 1 85 ? 0.628 9.769 16.129 1.00 88.62 85 PHE A C 1
ATOM 626 O O . PHE A 1 85 ? 0.575 10.970 15.868 1.00 88.62 85 PHE A O 1
ATOM 633 N N . ARG A 1 86 ? 1.047 8.862 15.237 1.00 88.44 86 ARG A N 1
ATOM 634 C CA . ARG A 1 86 ? 1.584 9.201 13.905 1.00 88.44 86 ARG A CA 1
ATOM 635 C C . ARG A 1 86 ? 1.053 8.328 12.765 1.00 88.44 86 ARG A C 1
ATOM 637 O O . ARG A 1 86 ? 1.585 8.402 11.665 1.00 88.44 86 ARG A O 1
ATOM 644 N N . ALA A 1 87 ? 0.026 7.511 13.009 1.00 84.44 87 ALA A N 1
ATOM 645 C CA . ALA A 1 87 ? -0.458 6.568 11.996 1.00 84.44 87 ALA A CA 1
ATOM 646 C C . ALA A 1 87 ? -1.226 7.254 10.852 1.00 84.44 87 ALA A C 1
ATOM 648 O O . ALA A 1 87 ? -1.222 6.759 9.733 1.00 84.44 87 ALA A O 1
ATOM 649 N N . VAL A 1 88 ? -1.854 8.406 11.110 1.00 86.75 88 VAL A N 1
ATOM 650 C CA . VAL A 1 88 ? -2.441 9.254 10.063 1.00 86.75 88 VAL A CA 1
ATOM 651 C C . VAL A 1 88 ? -2.092 10.716 10.297 1.00 86.75 88 VAL A C 1
ATOM 653 O O . VAL A 1 88 ? -1.912 11.163 11.433 1.00 86.75 88 VAL A O 1
ATOM 656 N N . VAL A 1 89 ? -2.004 11.474 9.209 1.00 89.62 89 VAL A N 1
ATOM 657 C CA . VAL A 1 89 ? -1.768 12.916 9.260 1.00 89.62 89 VAL A CA 1
ATOM 658 C C . VAL A 1 89 ? -3.035 13.608 9.757 1.00 89.62 89 VAL A C 1
ATOM 660 O O . VAL A 1 89 ? -4.099 13.419 9.178 1.00 89.62 89 VAL A O 1
ATOM 663 N N . ARG A 1 90 ? -2.905 14.443 10.798 1.00 90.81 90 ARG A N 1
ATOM 664 C CA . ARG A 1 90 ? -3.999 15.256 11.370 1.00 90.81 90 ARG A CA 1
ATOM 665 C C . ARG A 1 90 ? -5.251 14.419 11.699 1.00 90.81 90 ARG A C 1
ATOM 667 O O . ARG A 1 90 ? -6.290 14.615 11.069 1.00 90.81 90 ARG A O 1
ATOM 674 N N . PRO A 1 91 ? -5.170 13.490 12.669 1.00 90.12 91 PRO A N 1
ATOM 675 C CA . PRO A 1 91 ? -6.340 12.714 13.061 1.00 90.12 91 PRO A CA 1
ATOM 676 C C . PRO A 1 91 ? -7.445 13.630 13.602 1.00 90.12 91 PRO A C 1
ATOM 678 O O . PRO A 1 91 ? -7.157 14.659 14.218 1.00 90.12 91 PRO A O 1
ATOM 681 N N . ASN A 1 92 ? -8.705 13.245 13.393 1.00 90.62 92 ASN A N 1
ATOM 682 C CA . ASN A 1 92 ? -9.822 13.960 13.996 1.00 90.62 92 ASN A CA 1
ATOM 683 C C . ASN A 1 92 ? -9.853 13.705 15.510 1.00 90.62 92 ASN A C 1
ATOM 685 O O . ASN A 1 92 ? -9.774 12.554 15.941 1.00 90.62 92 ASN A O 1
ATOM 689 N N . LEU A 1 93 ? -9.988 14.766 16.305 1.00 92.75 93 LEU A N 1
ATOM 690 C CA . LEU A 1 93 ? -10.070 14.697 17.770 1.00 92.75 93 LEU A CA 1
ATOM 691 C C . LEU A 1 93 ? -11.515 14.723 18.285 1.00 92.75 93 LEU A C 1
ATOM 693 O O . LEU A 1 93 ? -11.733 14.578 19.482 1.00 92.75 93 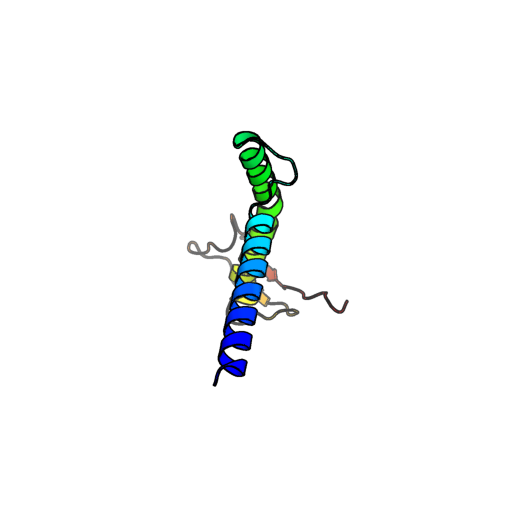LEU A O 1
ATOM 697 N N . ASP A 1 94 ? -12.492 14.861 17.388 1.00 94.94 94 ASP A N 1
ATOM 698 C CA . ASP A 1 94 ? -13.908 14.969 17.749 1.00 94.94 94 ASP A CA 1
ATOM 699 C C . ASP A 1 94 ? -14.668 13.638 17.624 1.00 94.94 94 ASP A C 1
ATOM 701 O O . ASP A 1 94 ? -15.810 13.517 18.064 1.00 94.94 94 ASP A O 1
ATOM 705 N N . THR A 1 95 ? -14.059 12.618 17.011 1.00 93.94 95 THR A N 1
ATOM 706 C CA . THR A 1 95 ? -14.718 11.336 16.721 1.00 93.94 95 THR A CA 1
ATOM 707 C C . THR A 1 95 ? -13.848 10.144 17.079 1.00 93.94 95 THR A C 1
ATOM 709 O O . THR A 1 95 ? -12.667 10.105 16.738 1.00 93.94 95 THR A O 1
ATOM 712 N N . LEU A 1 96 ? -14.464 9.124 17.678 1.00 94.56 96 LEU A N 1
ATOM 713 C CA . LEU A 1 96 ? -13.879 7.788 17.759 1.00 94.56 96 LEU A CA 1
ATOM 714 C C . LEU A 1 96 ? -14.050 7.052 16.425 1.00 94.56 96 LEU A C 1
ATOM 716 O O . LEU A 1 96 ? -15.014 7.285 15.694 1.00 94.56 96 LEU A O 1
ATOM 720 N N . TYR A 1 97 ? -13.127 6.140 16.123 1.00 91.75 97 TYR A N 1
ATOM 721 C CA . TYR A 1 97 ? -13.090 5.428 14.847 1.00 91.75 97 TYR A CA 1
ATOM 722 C C . TYR A 1 97 ? -13.407 3.942 15.010 1.00 91.75 97 TYR A C 1
ATOM 724 O O . TYR A 1 97 ? -12.952 3.285 15.946 1.00 91.75 97 TYR A O 1
ATOM 732 N N . SER A 1 98 ? -14.143 3.396 14.044 1.00 93.12 98 SER A N 1
ATOM 733 C CA . SER A 1 98 ? -14.221 1.955 13.789 1.00 93.12 98 SER A CA 1
ATOM 734 C C . SER A 1 98 ? -13.707 1.701 12.379 1.00 93.12 98 SER A C 1
ATOM 736 O O . SER A 1 98 ? -14.157 2.360 11.446 1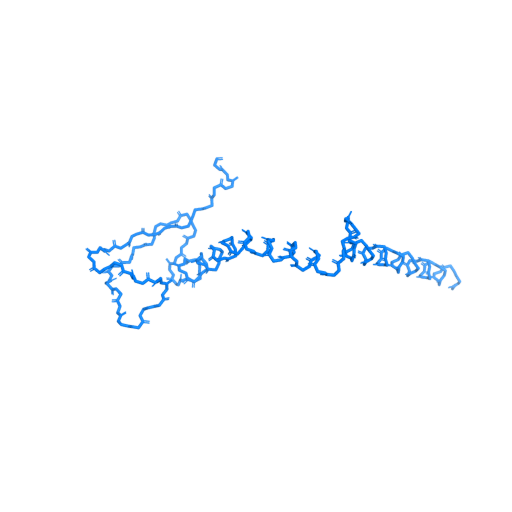.00 93.12 98 SER A O 1
ATOM 738 N N . ILE A 1 99 ? -12.734 0.807 12.232 1.00 91.69 99 ILE A N 1
ATOM 739 C CA . ILE A 1 99 ? -11.972 0.620 10.989 1.00 91.69 99 ILE A CA 1
ATOM 740 C C . ILE A 1 99 ? -11.964 -0.870 10.642 1.00 91.69 99 ILE A C 1
ATOM 742 O O . ILE A 1 99 ? -11.828 -1.699 11.540 1.00 91.69 99 ILE A O 1
ATOM 746 N N . ALA A 1 100 ? -12.092 -1.210 9.359 1.00 92.81 100 ALA A N 1
ATOM 747 C CA . ALA A 1 100 ? -11.940 -2.571 8.851 1.00 92.81 100 ALA A CA 1
ATOM 748 C C . ALA A 1 100 ? -11.166 -2.572 7.529 1.00 92.81 100 ALA A C 1
ATOM 750 O O . ALA A 1 100 ? -11.329 -1.669 6.710 1.00 92.81 100 ALA A O 1
ATOM 751 N N . TRP A 1 101 ? -10.379 -3.627 7.322 1.00 93.12 101 TRP A N 1
ATOM 752 C CA . TRP A 1 101 ? -9.836 -4.005 6.019 1.00 93.12 101 TRP A CA 1
ATOM 753 C C . TRP A 1 101 ? -10.605 -5.220 5.526 1.00 93.12 101 TRP A C 1
ATOM 755 O O . TRP A 1 101 ? -10.734 -6.195 6.267 1.00 93.12 101 TRP A O 1
ATOM 765 N N . LEU A 1 102 ? -11.153 -5.140 4.316 1.00 92.75 102 LEU A N 1
ATOM 766 C CA . LEU A 1 102 ? -12.035 -6.164 3.767 1.00 92.75 102 LEU A CA 1
ATOM 767 C C . LEU A 1 102 ? -11.351 -6.892 2.612 1.00 92.75 102 LEU A C 1
ATOM 769 O O . LEU A 1 102 ? -10.844 -6.254 1.691 1.00 92.75 102 LEU A O 1
ATOM 773 N N . ASP A 1 103 ? -11.375 -8.218 2.661 1.00 93.25 103 ASP A N 1
ATOM 774 C CA . ASP A 1 103 ? -11.073 -9.068 1.518 1.00 93.25 103 ASP A CA 1
ATOM 775 C C . ASP A 1 103 ? -12.374 -9.339 0.761 1.00 93.25 103 ASP A C 1
ATOM 777 O O . ASP A 1 103 ? -13.293 -9.976 1.277 1.00 93.25 103 ASP A O 1
ATOM 781 N N . LEU A 1 104 ? -12.440 -8.819 -0.462 1.00 95.19 104 LEU A N 1
ATOM 782 C CA . LEU A 1 104 ? -13.602 -8.911 -1.344 1.00 95.19 104 LEU A CA 1
ATOM 783 C C . LEU A 1 104 ? -13.404 -9.935 -2.470 1.00 95.19 104 LEU A C 1
ATOM 785 O O . LEU A 1 104 ? -14.200 -9.975 -3.401 1.00 95.19 104 LEU A O 1
ATOM 789 N N . SER A 1 105 ? -12.350 -10.754 -2.424 1.00 96.19 105 SER A N 1
ATOM 790 C CA . SER A 1 105 ? -12.017 -11.701 -3.500 1.00 96.19 105 SER A CA 1
ATOM 791 C C . SER A 1 105 ? -13.080 -12.780 -3.745 1.00 96.19 105 SER A C 1
ATOM 793 O O . SER A 1 105 ? -13.110 -13.371 -4.822 1.00 96.19 105 SER A O 1
ATOM 795 N N . ALA A 1 106 ? -13.956 -13.021 -2.767 1.00 90.44 106 ALA A N 1
ATOM 796 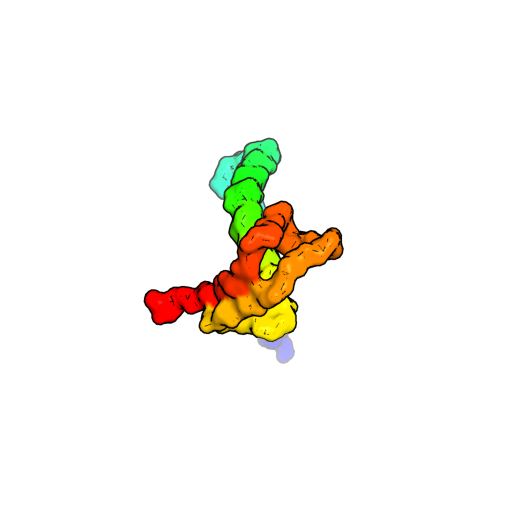C CA . ALA A 1 106 ? -15.056 -13.982 -2.835 1.00 90.44 106 ALA A CA 1
ATOM 797 C C . ALA A 1 106 ? -16.454 -13.324 -2.894 1.00 90.44 106 ALA A C 1
ATOM 799 O O . ALA A 1 106 ? -17.448 -14.015 -2.661 1.00 90.44 106 ALA A O 1
ATOM 800 N N . GLY A 1 107 ? -16.520 -12.006 -3.121 1.00 72.25 107 GLY A N 1
ATOM 801 C CA . GLY A 1 107 ? -17.751 -11.203 -3.131 1.00 72.25 107 GLY A CA 1
ATOM 802 C C . GLY A 1 107 ? -18.421 -11.069 -4.491 1.00 72.25 107 GLY A C 1
ATOM 803 O O . GLY A 1 107 ? -17.720 -11.172 -5.522 1.00 72.25 107 GLY A O 1
#